Protein AF-A0A221KGV0-F1 (afdb_monomer_lite)

Sequence (149 aa):
MARRTGAAQAELGSAEDRLGARLGAALTERSLQSDHDIEARLRFAREQALARARQRRAAALQAAPVAASPIRVGLSTLAWPSAPKWVGRLAVVVPFIVLGMGLLAIDHGYDRAQIHATAEVDVALLADDLPVGAYRDPGFVEFLKHPQE

Structure (mmCIF, N/CA/C/O backbone):
data_AF-A0A221KGV0-F1
#
_entry.id   AF-A0A221KGV0-F1
#
loop_
_atom_site.group_PDB
_atom_site.id
_atom_site.type_symbol
_atom_site.label_atom_id
_atom_site.label_alt_id
_atom_site.label_comp_id
_atom_site.label_asym_id
_atom_site.label_entity_id
_atom_site.label_seq_id
_atom_site.pdbx_PDB_ins_code
_atom_site.Cartn_x
_atom_site.Cartn_y
_atom_site.Cartn_z
_atom_site.occupancy
_atom_site.B_iso_or_equiv
_atom_site.auth_seq_id
_atom_site.auth_comp_id
_atom_site.auth_asym_id
_atom_site.auth_atom_id
_atom_site.pdbx_PDB_model_num
ATOM 1 N N . MET A 1 1 ? 18.998 24.455 -31.643 1.00 56.28 1 MET A N 1
ATOM 2 C CA . MET A 1 1 ? 17.663 23.862 -31.383 1.00 56.28 1 MET A CA 1
ATOM 3 C C . MET A 1 1 ? 17.493 23.360 -29.941 1.00 56.28 1 MET A C 1
ATOM 5 O O . MET A 1 1 ? 16.475 23.674 -29.345 1.00 56.28 1 MET A O 1
ATOM 9 N N . ALA A 1 2 ? 18.489 22.696 -29.335 1.00 58.25 2 ALA A N 1
ATOM 10 C CA . ALA A 1 2 ? 18.419 22.143 -27.967 1.00 58.25 2 ALA A CA 1
ATOM 11 C C . ALA A 1 2 ? 18.187 23.153 -26.815 1.00 58.25 2 ALA A C 1
ATOM 13 O O . ALA A 1 2 ? 17.645 22.799 -25.775 1.00 58.25 2 ALA A O 1
ATOM 14 N N . ARG A 1 3 ? 18.557 24.431 -26.978 1.00 61.97 3 ARG A N 1
ATOM 15 C CA . ARG A 1 3 ? 18.362 25.452 -25.926 1.00 61.97 3 ARG A CA 1
ATOM 16 C C . ARG A 1 3 ? 16.892 25.864 -25.740 1.00 61.97 3 ARG A C 1
ATOM 18 O O . ARG A 1 3 ? 16.517 26.314 -24.667 1.00 61.97 3 ARG A O 1
ATOM 25 N N . ARG A 1 4 ? 16.059 25.700 -26.779 1.00 64.44 4 ARG A N 1
ATOM 26 C CA . ARG A 1 4 ? 14.640 26.103 -26.772 1.00 64.44 4 ARG A CA 1
ATOM 27 C C . ARG A 1 4 ? 13.750 25.081 -26.059 1.00 64.44 4 ARG A C 1
ATOM 29 O O . ARG A 1 4 ? 12.764 25.463 -25.447 1.00 64.44 4 ARG A O 1
ATOM 36 N N . THR A 1 5 ? 14.122 23.802 -26.101 1.00 74.62 5 THR A N 1
ATOM 37 C CA . THR A 1 5 ? 13.399 22.724 -25.413 1.00 74.62 5 THR A CA 1
ATOM 38 C C . THR A 1 5 ? 13.639 22.751 -23.904 1.00 74.62 5 THR A C 1
ATOM 40 O O . THR A 1 5 ? 12.696 22.558 -23.150 1.00 74.62 5 THR A O 1
ATOM 43 N N . GLY A 1 6 ? 14.856 23.087 -23.458 1.00 75.56 6 GLY A N 1
ATOM 44 C CA . GLY A 1 6 ? 15.165 23.215 -22.027 1.00 75.56 6 GLY A CA 1
ATOM 45 C C . GLY A 1 6 ? 14.401 24.350 -21.334 1.00 75.56 6 GLY A C 1
ATOM 46 O O . GLY A 1 6 ? 13.929 24.173 -20.217 1.00 75.56 6 GLY A O 1
ATOM 47 N N . ALA A 1 7 ? 14.209 25.489 -22.011 1.00 77.31 7 ALA A N 1
ATOM 48 C CA . ALA A 1 7 ? 13.405 26.593 -21.479 1.00 77.31 7 ALA A CA 1
ATOM 49 C C . ALA A 1 7 ? 11.921 26.208 -21.326 1.00 77.31 7 ALA A C 1
ATOM 51 O O . ALA A 1 7 ? 11.328 26.465 -20.285 1.00 77.31 7 ALA A O 1
ATOM 52 N N . ALA A 1 8 ? 11.348 25.511 -22.315 1.00 74.62 8 ALA A N 1
ATOM 53 C CA . ALA A 1 8 ? 9.973 25.013 -22.234 1.00 74.62 8 ALA A CA 1
ATOM 54 C C . ALA A 1 8 ? 9.790 23.963 -21.119 1.00 74.62 8 ALA A C 1
ATOM 56 O O . ALA A 1 8 ? 8.776 23.966 -20.429 1.00 74.62 8 ALA A O 1
ATOM 57 N N . GLN A 1 9 ? 10.784 23.095 -20.899 1.00 77.12 9 GLN A N 1
ATOM 58 C CA . GLN A 1 9 ? 10.772 22.127 -19.795 1.00 77.12 9 GLN A CA 1
ATOM 59 C C . GLN A 1 9 ? 10.875 22.804 -18.421 1.00 77.12 9 GLN A C 1
ATOM 61 O O . GLN A 1 9 ? 10.194 22.389 -17.488 1.00 77.12 9 GLN A 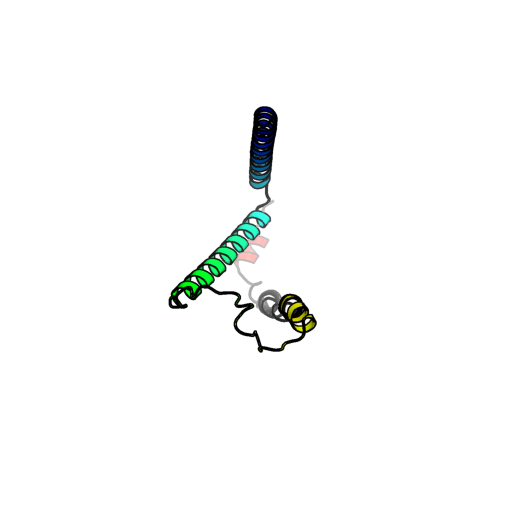O 1
ATOM 66 N N . ALA A 1 10 ? 11.678 23.863 -18.298 1.00 81.88 10 ALA A N 1
ATOM 67 C CA . ALA A 1 10 ? 11.784 24.634 -17.061 1.00 81.88 10 ALA A CA 1
ATOM 68 C C . ALA A 1 10 ? 10.477 25.376 -16.724 1.00 81.88 10 ALA A C 1
ATOM 70 O O . ALA A 1 10 ? 10.069 25.413 -15.563 1.00 81.88 10 ALA A O 1
ATOM 71 N N . GLU A 1 11 ? 9.783 25.925 -17.726 1.00 83.31 11 GLU A N 1
ATOM 72 C CA . GLU A 1 11 ? 8.479 26.563 -17.515 1.00 83.31 11 GLU A CA 1
AT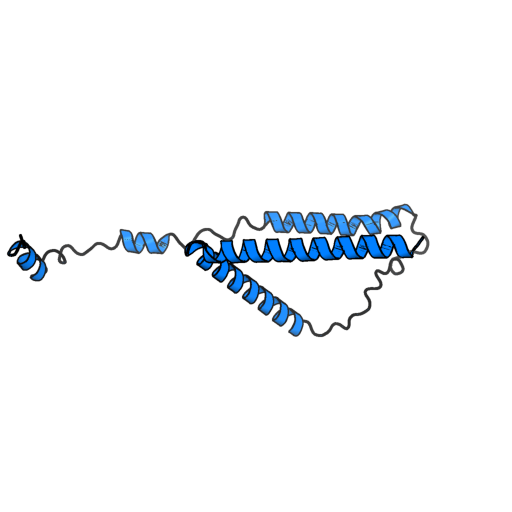OM 73 C C . GLU A 1 11 ? 7.403 25.561 -17.086 1.00 83.31 11 GLU A C 1
ATOM 75 O O . GLU A 1 11 ? 6.659 25.855 -16.145 1.00 83.31 11 GLU A O 1
ATOM 80 N N . LEU A 1 12 ? 7.368 24.374 -17.706 1.00 84.19 12 LEU A N 1
ATOM 81 C CA . LEU A 1 12 ? 6.475 23.277 -17.319 1.00 84.19 12 LEU A CA 1
ATOM 82 C C . LEU A 1 12 ? 6.727 22.828 -15.875 1.00 84.19 12 LEU A C 1
ATOM 84 O O . LEU A 1 12 ? 5.784 22.812 -15.090 1.00 84.19 12 LEU A O 1
ATOM 88 N N . GLY A 1 13 ? 7.986 22.593 -15.490 1.00 87.56 13 GLY A N 1
ATOM 89 C CA . GLY A 1 13 ? 8.336 22.245 -14.107 1.00 87.56 13 GLY A CA 1
ATOM 90 C C . GLY A 1 13 ? 7.902 23.321 -13.108 1.00 87.56 13 GLY A C 1
ATOM 91 O O . GLY A 1 13 ? 7.280 23.023 -12.094 1.00 87.56 13 GLY A O 1
ATOM 92 N N . SER A 1 14 ? 8.093 24.603 -13.443 1.00 90.50 14 SER A N 1
ATOM 93 C CA . SER A 1 14 ? 7.627 25.698 -12.581 1.00 90.50 14 SER A CA 1
ATOM 94 C C . SER A 1 14 ? 6.097 25.747 -12.440 1.00 90.50 14 SER A C 1
ATOM 96 O O . SER A 1 14 ? 5.575 26.190 -11.414 1.00 90.50 14 SER A O 1
ATOM 98 N N . ALA A 1 15 ? 5.357 25.346 -13.479 1.00 90.19 15 ALA A N 1
ATOM 99 C CA . ALA A 1 15 ? 3.900 25.296 -13.460 1.00 90.19 15 ALA A CA 1
ATOM 100 C C . ALA A 1 15 ? 3.394 24.098 -12.646 1.00 90.19 15 ALA A C 1
ATOM 102 O O . ALA A 1 15 ? 2.449 24.256 -11.871 1.00 90.19 15 ALA A O 1
ATOM 103 N N . GLU A 1 16 ? 4.054 22.948 -12.773 1.00 93.06 16 GLU A N 1
ATOM 104 C CA . GLU A 1 16 ? 3.813 21.746 -11.973 1.00 93.06 16 GLU A CA 1
ATOM 105 C C . GLU A 1 16 ? 4.068 22.011 -10.486 1.00 93.06 16 GLU A C 1
ATOM 107 O O . GLU A 1 16 ? 3.200 21.717 -9.665 1.00 93.06 16 GLU A O 1
ATOM 112 N N . ASP A 1 17 ? 5.172 22.676 -10.138 1.00 92.12 17 ASP A N 1
ATOM 113 C CA . ASP A 1 17 ? 5.495 23.045 -8.755 1.00 92.12 17 ASP A CA 1
ATOM 114 C C . ASP A 1 17 ? 4.428 23.964 -8.146 1.00 92.12 17 ASP A C 1
ATOM 116 O O . ASP A 1 17 ? 3.958 23.748 -7.025 1.00 92.12 17 ASP A O 1
ATOM 120 N N . ARG A 1 18 ? 3.980 24.981 -8.897 1.00 93.19 18 ARG A N 1
ATOM 121 C CA . ARG A 1 18 ? 2.909 25.886 -8.445 1.00 93.19 18 ARG A CA 1
ATOM 122 C C . ARG A 1 18 ? 1.579 25.159 -8.276 1.00 93.19 18 ARG A C 1
ATOM 124 O O . ARG A 1 18 ? 0.833 25.472 -7.348 1.00 93.19 18 ARG A O 1
ATOM 131 N N . LEU A 1 19 ? 1.262 24.221 -9.164 1.00 94.88 19 LEU A N 1
ATOM 132 C CA . LEU A 1 19 ? 0.050 23.415 -9.073 1.00 94.88 19 LEU A CA 1
ATOM 133 C C . LEU A 1 19 ? 0.114 22.471 -7.868 1.00 94.88 19 LEU A C 1
ATOM 135 O O . LEU A 1 19 ? -0.834 22.431 -7.087 1.00 94.88 19 LEU A O 1
ATOM 139 N N . GLY A 1 20 ? 1.246 21.799 -7.661 1.00 94.50 20 GLY A N 1
ATOM 140 C CA . GLY A 1 20 ? 1.496 20.956 -6.496 1.00 94.50 20 GLY A CA 1
ATOM 141 C C . GLY A 1 20 ? 1.359 21.731 -5.186 1.00 94.50 20 GLY A C 1
ATOM 142 O O . GLY A 1 20 ? 0.633 21.300 -4.292 1.00 94.50 20 GLY A O 1
ATOM 143 N N . ALA A 1 21 ? 1.961 22.920 -5.099 1.00 94.56 21 ALA A N 1
ATOM 144 C CA . ALA A 1 21 ? 1.845 23.785 -3.927 1.00 94.56 21 ALA A CA 1
ATOM 145 C C . ALA A 1 21 ? 0.393 24.226 -3.663 1.00 94.56 21 ALA A C 1
ATOM 147 O O . ALA A 1 21 ? -0.063 24.192 -2.520 1.00 94.56 21 ALA A O 1
ATOM 148 N N . ARG A 1 22 ? -0.363 24.592 -4.710 1.00 93.12 22 ARG A N 1
ATOM 149 C CA . ARG A 1 22 ? -1.784 24.971 -4.586 1.00 93.12 22 ARG A CA 1
ATOM 150 C C . ARG A 1 22 ? -2.661 23.805 -4.145 1.00 93.12 22 ARG A C 1
ATOM 152 O O . ARG A 1 22 ? -3.515 23.991 -3.283 1.00 93.12 22 ARG A O 1
ATOM 159 N N . LEU A 1 23 ? -2.450 22.618 -4.712 1.00 95.19 23 LEU A N 1
ATOM 160 C CA . LEU A 1 23 ? -3.171 21.410 -4.314 1.00 95.19 23 LEU A CA 1
ATOM 161 C C . LEU A 1 23 ? -2.855 21.037 -2.864 1.00 95.19 23 LEU A C 1
ATOM 163 O O . LEU A 1 23 ? -3.775 20.775 -2.096 1.00 95.19 23 LEU A O 1
ATOM 167 N N . GLY A 1 24 ? -1.581 21.081 -2.468 1.00 92.06 24 GLY A N 1
ATOM 168 C CA . GLY A 1 24 ? -1.160 20.835 -1.089 1.00 92.06 24 GLY A CA 1
ATOM 169 C C . GLY A 1 24 ? -1.799 21.809 -0.098 1.00 92.06 24 GLY A C 1
ATOM 170 O O . GLY A 1 24 ? -2.336 21.380 0.924 1.00 92.06 24 GLY A O 1
ATOM 171 N N . ALA A 1 25 ? -1.821 23.104 -0.423 1.00 91.19 25 ALA A N 1
ATOM 172 C CA . ALA A 1 25 ? -2.478 24.119 0.398 1.00 91.19 25 ALA A CA 1
ATOM 173 C C . ALA A 1 25 ? -3.995 23.877 0.511 1.00 91.19 25 ALA A C 1
ATOM 175 O O . ALA A 1 25 ? -4.526 23.860 1.617 1.00 91.19 25 ALA A O 1
ATOM 176 N N . ALA A 1 26 ? -4.681 23.603 -0.604 1.00 88.12 26 ALA A N 1
ATOM 177 C CA . ALA A 1 26 ? -6.120 23.331 -0.608 1.00 88.12 26 ALA A CA 1
ATOM 178 C C . ALA A 1 26 ? -6.489 22.064 0.186 1.00 88.12 26 ALA A C 1
ATOM 180 O O . ALA A 1 26 ? -7.481 22.052 0.913 1.00 88.12 26 ALA A O 1
ATOM 181 N N . LEU A 1 27 ? -5.681 21.004 0.077 1.00 87.00 27 LEU A N 1
ATOM 182 C CA . LEU A 1 27 ? -5.858 19.776 0.855 1.00 87.00 27 LEU A CA 1
ATOM 183 C C . LEU A 1 27 ? -5.626 20.011 2.351 1.00 87.00 27 LEU A C 1
ATOM 185 O O . LEU A 1 27 ? -6.362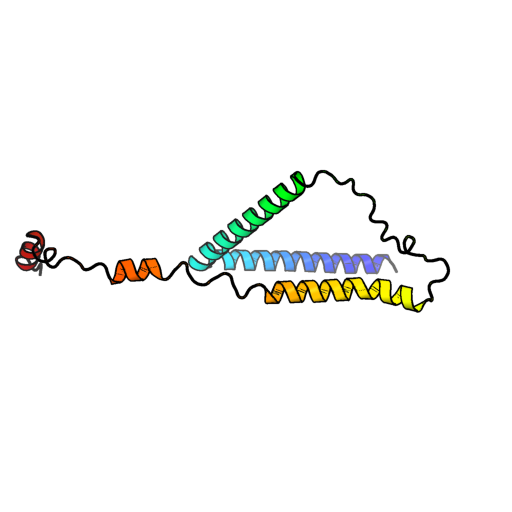 19.466 3.169 1.00 87.00 27 LEU A O 1
ATOM 189 N N . THR A 1 28 ? -4.643 20.843 2.704 1.00 86.56 28 THR A N 1
ATOM 190 C CA . THR A 1 28 ? -4.344 21.199 4.100 1.00 86.56 28 THR A CA 1
ATOM 191 C C . THR A 1 28 ? -5.498 21.986 4.714 1.00 86.56 28 THR A C 1
ATOM 193 O O . THR A 1 28 ? -5.999 21.608 5.769 1.00 86.56 28 THR A O 1
ATOM 196 N N . GLU A 1 29 ? -5.993 23.008 4.016 1.00 87.06 29 GLU A N 1
ATOM 197 C CA . GLU A 1 29 ? -7.149 23.805 4.446 1.00 87.06 29 GLU A CA 1
ATOM 198 C C . GLU A 1 29 ? -8.393 22.925 4.648 1.00 87.06 29 GLU A C 1
ATOM 200 O O . GLU A 1 29 ? -9.061 22.985 5.678 1.00 87.06 29 GLU A O 1
ATOM 205 N N . ARG A 1 30 ? -8.669 22.027 3.692 1.00 79.44 30 ARG A N 1
ATOM 206 C CA . ARG A 1 30 ? -9.796 21.088 3.769 1.00 79.44 30 ARG A CA 1
ATOM 207 C C . ARG A 1 30 ? -9.642 20.081 4.912 1.00 79.44 30 ARG A C 1
ATOM 209 O O . ARG A 1 30 ? -10.647 19.670 5.482 1.00 79.44 30 ARG A O 1
ATOM 216 N N . SER A 1 31 ? -8.411 19.687 5.245 1.00 79.38 31 SER A N 1
ATOM 217 C CA . SER A 1 31 ? -8.136 18.779 6.366 1.00 79.38 31 SER A CA 1
ATOM 218 C C . SER A 1 31 ? -8.382 19.427 7.728 1.00 79.38 31 SER A C 1
ATOM 220 O O . SER A 1 31 ? -8.801 18.741 8.646 1.00 79.38 31 SER A O 1
ATOM 222 N N . LEU A 1 32 ? -8.212 20.747 7.856 1.00 79.75 32 LEU A N 1
ATOM 223 C CA . LEU A 1 32 ? -8.508 21.468 9.102 1.00 79.75 32 LEU A CA 1
ATOM 224 C C . LEU A 1 32 ? -10.015 21.615 9.361 1.00 79.75 32 LEU A C 1
ATOM 226 O O . LEU A 1 32 ? -10.428 21.859 10.489 1.00 79.75 32 LEU A O 1
ATOM 230 N N . GLN A 1 33 ? -10.835 21.469 8.318 1.00 80.50 33 GLN A N 1
ATOM 231 C CA . GLN A 1 33 ? -12.298 21.524 8.391 1.00 80.50 33 GLN A CA 1
ATOM 232 C C . GLN A 1 33 ? -12.941 20.133 8.478 1.00 80.50 33 GLN A C 1
ATOM 234 O O . GLN A 1 33 ? -14.167 20.023 8.406 1.00 80.50 33 GLN A O 1
ATOM 239 N N . SER A 1 34 ? -12.146 19.060 8.549 1.00 72.94 34 SER A N 1
ATOM 240 C CA . SER A 1 34 ? -12.697 17.708 8.570 1.00 72.94 34 SER A CA 1
ATOM 241 C C . SER A 1 34 ? -13.350 17.389 9.910 1.00 72.94 34 SER A C 1
ATOM 243 O O . SER A 1 34 ? -12.825 17.727 10.965 1.00 72.94 34 SER A O 1
ATOM 245 N N . ASP A 1 35 ? -14.497 16.718 9.841 1.00 79.06 35 ASP A N 1
ATOM 246 C CA . ASP A 1 35 ? -15.249 16.269 11.007 1.00 79.06 35 ASP A CA 1
ATOM 247 C C . ASP A 1 35 ? -14.438 15.256 11.836 1.00 79.06 35 ASP A C 1
ATOM 249 O O . ASP A 1 35 ? -13.629 14.489 11.301 1.00 79.06 35 ASP A O 1
ATOM 253 N N . HIS A 1 36 ? -14.677 15.225 13.143 1.00 77.50 36 HIS A N 1
ATOM 254 C CA . HIS A 1 36 ? -13.874 14.473 14.105 1.00 77.50 36 HIS A CA 1
ATOM 255 C C . HIS A 1 36 ? -13.877 12.954 13.835 1.00 77.50 36 HIS A C 1
ATOM 257 O O . HIS A 1 36 ? -12.887 12.266 14.096 1.00 77.50 36 HIS A O 1
ATOM 263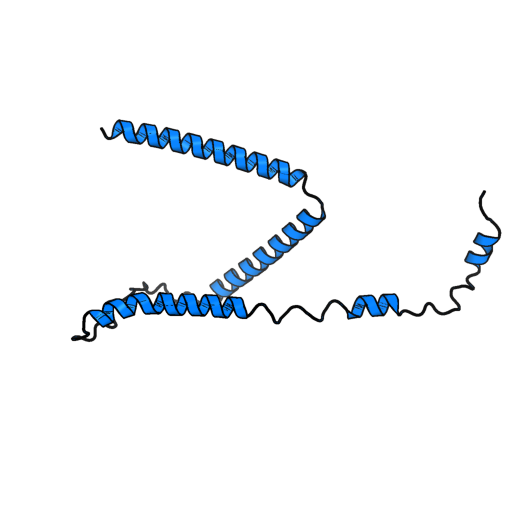 N N . ASP A 1 37 ? -14.951 12.420 13.238 1.00 80.38 37 ASP A N 1
ATOM 264 C CA . ASP A 1 37 ? -15.020 11.018 12.792 1.00 80.38 37 ASP A CA 1
ATOM 265 C C . ASP A 1 37 ? -14.005 10.717 11.667 1.00 80.38 37 ASP A C 1
ATOM 267 O O . ASP A 1 37 ? -13.355 9.669 11.656 1.00 80.38 37 ASP A O 1
ATOM 271 N N . ILE A 1 38 ? -13.774 11.660 10.746 1.00 81.56 38 ILE A N 1
ATOM 272 C CA . ILE A 1 38 ? -12.788 11.493 9.666 1.00 81.56 38 ILE A CA 1
ATOM 273 C C . ILE A 1 38 ? -11.370 11.481 10.242 1.00 81.56 38 ILE A C 1
ATOM 275 O O . ILE A 1 38 ? -10.564 10.624 9.869 1.00 81.56 38 ILE A O 1
ATOM 279 N N . GLU A 1 39 ? -11.066 12.370 11.189 1.00 84.56 39 GLU A N 1
ATOM 280 C CA . GLU A 1 39 ? -9.776 12.372 11.885 1.00 84.56 39 GLU A CA 1
ATOM 281 C C . GLU A 1 39 ? -9.543 11.067 12.655 1.00 84.56 39 GLU A C 1
ATOM 283 O O . GLU A 1 39 ? -8.446 10.500 12.611 1.00 84.56 39 GLU A O 1
ATOM 288 N N . ALA A 1 40 ? -10.576 10.548 13.328 1.00 84.56 40 ALA A N 1
ATOM 289 C CA . ALA A 1 40 ? -10.507 9.278 14.039 1.00 84.56 40 ALA A CA 1
ATOM 290 C C . ALA A 1 40 ? -10.204 8.110 13.086 1.00 84.56 40 ALA A C 1
ATOM 292 O O . ALA A 1 40 ? -9.285 7.326 13.346 1.00 84.56 40 ALA A O 1
ATOM 293 N N . ARG A 1 41 ? -10.895 8.035 11.942 1.00 84.81 41 ARG A N 1
ATOM 294 C CA . ARG A 1 41 ? -10.649 7.010 10.913 1.00 84.81 41 ARG A CA 1
ATOM 295 C C . ARG A 1 41 ? -9.264 7.139 10.283 1.00 84.81 41 ARG A C 1
ATOM 297 O O . ARG A 1 41 ? -8.591 6.127 10.090 1.00 84.81 41 ARG A O 1
ATOM 304 N N . LEU A 1 42 ? -8.799 8.357 10.002 1.00 86.31 42 LEU A N 1
ATOM 305 C CA . LEU A 1 42 ? -7.456 8.601 9.465 1.00 86.31 42 LEU A CA 1
ATOM 306 C C . LEU A 1 42 ? -6.362 8.227 10.464 1.00 86.31 42 LEU A C 1
ATOM 308 O O . LEU A 1 42 ? -5.362 7.616 10.083 1.00 86.31 42 LEU A O 1
ATOM 312 N N . ARG A 1 43 ? -6.553 8.545 11.747 1.00 83.94 43 ARG A N 1
ATOM 313 C CA . ARG A 1 43 ? -5.649 8.137 12.827 1.00 83.94 43 ARG A CA 1
ATOM 314 C C . ARG A 1 43 ? -5.581 6.617 12.935 1.00 83.94 43 ARG A C 1
ATOM 316 O O . ARG A 1 43 ? -4.481 6.070 12.921 1.00 83.94 43 ARG A O 1
ATOM 323 N N . PHE A 1 44 ? -6.724 5.936 12.925 1.00 90.00 44 PHE A N 1
ATOM 324 C CA . PHE A 1 44 ? -6.773 4.475 12.936 1.00 90.00 44 PHE A CA 1
ATOM 325 C C . PHE A 1 44 ? -6.090 3.865 11.701 1.00 90.00 44 PHE A C 1
ATOM 327 O O . PHE A 1 44 ? -5.257 2.966 11.822 1.00 90.00 44 PHE A O 1
ATOM 334 N N . ALA A 1 45 ? -6.351 4.403 10.506 1.00 87.50 45 ALA A N 1
ATOM 335 C CA . ALA A 1 45 ? -5.690 3.970 9.275 1.00 87.50 45 ALA A CA 1
ATOM 336 C C . ALA A 1 45 ? -4.166 4.192 9.326 1.00 87.50 45 ALA A C 1
ATOM 338 O O . ALA A 1 45 ? -3.395 3.327 8.901 1.00 87.50 45 ALA A O 1
ATOM 339 N N . ARG A 1 46 ? -3.711 5.319 9.891 1.00 88.94 46 ARG A N 1
ATOM 340 C CA . ARG A 1 46 ? -2.288 5.621 10.106 1.00 88.94 46 ARG A CA 1
ATOM 341 C C . ARG A 1 46 ? -1.649 4.630 11.071 1.00 88.94 46 ARG A C 1
ATOM 343 O O . ARG A 1 46 ? -0.563 4.125 10.788 1.00 88.94 46 ARG A O 1
ATOM 350 N N . GLU A 1 47 ? -2.303 4.330 12.186 1.00 93.56 47 GLU A N 1
ATOM 351 C CA . GLU A 1 47 ? -1.824 3.347 13.159 1.00 93.56 47 GLU A CA 1
ATOM 352 C C . GLU A 1 47 ? -1.711 1.953 12.536 1.00 93.56 47 GLU A C 1
ATOM 354 O O . GLU A 1 47 ? -0.666 1.309 12.667 1.00 93.56 47 GLU A O 1
ATOM 359 N N . GLN A 1 48 ? -2.711 1.526 11.759 1.00 89.94 48 GLN A N 1
ATOM 360 C CA . GLN A 1 48 ? -2.652 0.274 11.003 1.00 89.94 48 GLN A CA 1
ATOM 361 C C . GLN A 1 48 ? -1.511 0.255 9.981 1.00 89.94 48 GLN A C 1
ATOM 363 O O . GLN A 1 48 ? -0.785 -0.737 9.872 1.00 89.94 48 GLN A O 1
ATOM 368 N N . ALA A 1 49 ? -1.327 1.338 9.221 1.00 87.00 49 ALA A N 1
ATOM 369 C CA . ALA A 1 49 ? -0.251 1.442 8.241 1.00 87.00 49 ALA A CA 1
ATOM 370 C C . ALA A 1 49 ? 1.128 1.366 8.914 1.00 87.00 49 ALA A C 1
ATOM 372 O O . ALA A 1 49 ? 2.016 0.666 8.426 1.00 87.00 49 ALA A O 1
ATOM 373 N N . LEU A 1 50 ? 1.297 2.021 10.066 1.00 93.44 50 LEU A N 1
ATOM 374 C CA . LEU A 1 50 ? 2.524 1.954 10.857 1.00 93.44 50 LEU A CA 1
ATOM 375 C C . LEU A 1 50 ? 2.750 0.563 11.454 1.00 93.44 50 LEU A C 1
ATOM 377 O O . LEU A 1 50 ? 3.880 0.080 11.427 1.00 93.44 50 LEU A O 1
ATOM 381 N N . ALA A 1 51 ? 1.708 -0.106 11.949 1.00 90.81 51 ALA A N 1
ATOM 382 C CA . ALA A 1 51 ? 1.797 -1.487 12.416 1.00 90.81 51 ALA A CA 1
ATOM 383 C C . ALA A 1 51 ? 2.256 -2.425 11.288 1.00 90.81 51 ALA A C 1
ATOM 385 O O . ALA A 1 51 ? 3.234 -3.154 11.458 1.00 90.81 51 ALA A O 1
ATOM 386 N N . ARG A 1 52 ? 1.646 -2.326 10.099 1.00 86.69 52 ARG A N 1
ATOM 387 C CA . ARG A 1 52 ? 2.064 -3.086 8.907 1.00 86.69 52 ARG A CA 1
ATOM 388 C C . ARG A 1 52 ? 3.493 -2.746 8.478 1.00 86.69 52 ARG A C 1
ATOM 390 O O . ARG A 1 52 ? 4.262 -3.641 8.136 1.00 86.69 52 ARG A O 1
ATOM 397 N N . ALA A 1 53 ? 3.888 -1.474 8.517 1.00 86.25 53 ALA A N 1
ATOM 398 C CA . ALA A 1 53 ? 5.254 -1.059 8.198 1.00 86.25 53 ALA A CA 1
ATOM 399 C C . ALA A 1 53 ? 6.275 -1.618 9.203 1.00 86.25 53 ALA A C 1
ATOM 401 O O . ALA A 1 53 ? 7.350 -2.063 8.801 1.00 86.25 53 ALA A O 1
ATOM 402 N N . ARG A 1 54 ? 5.941 -1.644 10.499 1.00 87.44 54 ARG A N 1
ATOM 403 C CA . ARG A 1 54 ? 6.768 -2.267 11.542 1.00 87.44 54 ARG A CA 1
ATOM 404 C C . ARG A 1 54 ? 6.876 -3.774 11.343 1.00 87.44 54 ARG A C 1
ATOM 406 O O . ARG A 1 54 ? 7.986 -4.285 11.401 1.00 87.44 54 ARG A O 1
ATOM 413 N N . GLN A 1 55 ? 5.775 -4.461 11.038 1.00 84.94 55 GLN A N 1
ATOM 414 C CA . GLN A 1 55 ? 5.785 -5.888 10.701 1.00 84.94 55 GLN A CA 1
ATOM 415 C C . GLN A 1 55 ? 6.671 -6.172 9.485 1.00 84.94 55 GLN A C 1
ATOM 417 O O . GLN A 1 55 ? 7.492 -7.078 9.534 1.00 84.94 55 GLN A O 1
ATOM 422 N N . ARG A 1 56 ? 6.585 -5.355 8.425 1.00 82.44 56 ARG A N 1
ATOM 423 C CA . ARG A 1 56 ? 7.475 -5.463 7.255 1.00 82.44 56 ARG A CA 1
ATOM 424 C C . ARG A 1 56 ? 8.940 -5.239 7.614 1.00 82.44 56 ARG A C 1
ATOM 426 O O . ARG A 1 56 ? 9.788 -5.980 7.138 1.00 82.44 56 ARG A O 1
ATOM 433 N N . ARG A 1 57 ? 9.252 -4.249 8.456 1.00 79.94 57 ARG A N 1
ATOM 434 C CA . ARG A 1 57 ? 10.624 -4.014 8.939 1.00 79.94 57 ARG A CA 1
ATOM 435 C C . ARG A 1 57 ? 11.126 -5.170 9.802 1.00 79.94 57 ARG A C 1
ATOM 437 O O . ARG A 1 57 ? 12.254 -5.597 9.617 1.00 79.94 57 ARG A O 1
ATOM 444 N N . ALA A 1 58 ? 10.295 -5.705 10.692 1.00 78.25 58 ALA A N 1
ATOM 445 C CA . ALA A 1 58 ? 10.634 -6.869 11.505 1.00 78.25 58 ALA A CA 1
ATOM 446 C C . ALA A 1 58 ? 10.859 -8.116 10.633 1.00 78.25 58 ALA A C 1
ATOM 448 O O . ALA A 1 58 ? 11.854 -8.810 10.814 1.00 78.25 58 ALA A O 1
ATOM 449 N N . ALA A 1 59 ? 10.005 -8.346 9.631 1.00 73.69 59 ALA A N 1
ATOM 450 C CA . ALA A 1 59 ? 10.184 -9.406 8.644 1.00 73.69 59 ALA A CA 1
ATOM 451 C C . ALA A 1 59 ? 11.454 -9.204 7.802 1.00 73.69 59 ALA A C 1
ATOM 453 O O . ALA A 1 59 ? 12.158 -10.167 7.534 1.00 73.69 59 ALA A O 1
ATOM 454 N N . ALA A 1 60 ? 11.794 -7.964 7.437 1.00 70.31 60 ALA A N 1
ATOM 455 C CA . ALA A 1 60 ? 13.028 -7.643 6.717 1.00 70.31 60 ALA A CA 1
ATOM 456 C C . ALA A 1 60 ? 14.297 -7.814 7.571 1.00 70.31 60 ALA A C 1
ATOM 458 O O . ALA A 1 60 ? 15.359 -8.050 7.017 1.00 70.31 60 ALA A O 1
ATOM 459 N N . LEU A 1 61 ? 14.198 -7.692 8.899 1.00 66.69 61 LEU A N 1
ATOM 460 C CA . LEU A 1 61 ? 15.302 -7.960 9.829 1.00 66.69 61 LEU A CA 1
ATOM 461 C C . LEU A 1 61 ? 15.455 -9.460 10.135 1.00 66.69 61 LEU A C 1
ATOM 463 O O . LEU A 1 61 ? 16.562 -9.912 10.409 1.00 66.69 61 LEU A O 1
ATOM 467 N N . GLN A 1 62 ? 14.358 -10.226 10.102 1.00 62.66 62 GLN A N 1
ATOM 468 C CA . GLN A 1 62 ? 14.364 -11.688 10.272 1.00 62.66 62 GLN A CA 1
ATOM 469 C C . GLN A 1 62 ? 14.691 -12.436 8.979 1.00 62.66 62 GLN A C 1
ATOM 471 O O . GLN A 1 62 ? 15.251 -13.531 9.019 1.00 62.66 62 GLN A O 1
ATOM 476 N N . ALA A 1 63 ? 14.389 -11.838 7.828 1.00 57.97 63 ALA A N 1
ATOM 477 C CA . ALA A 1 63 ? 15.056 -12.177 6.592 1.00 57.97 63 ALA A CA 1
ATOM 478 C C . ALA A 1 63 ? 16.522 -11.773 6.773 1.00 57.97 63 ALA A C 1
ATOM 480 O O . ALA A 1 63 ? 16.901 -10.629 6.533 1.00 57.97 63 ALA A O 1
ATOM 481 N N . ALA A 1 64 ? 17.349 -12.720 7.229 1.00 54.22 64 ALA A N 1
ATOM 482 C CA . ALA A 1 64 ? 18.794 -12.647 7.059 1.00 54.22 64 ALA A CA 1
ATOM 483 C C . ALA A 1 64 ? 19.081 -12.081 5.661 1.00 54.22 64 ALA A C 1
ATOM 485 O O . ALA A 1 64 ? 18.303 -12.383 4.746 1.00 54.22 64 ALA A O 1
ATOM 486 N N . PRO A 1 65 ? 20.144 -11.281 5.458 1.00 49.34 65 PRO A N 1
ATOM 487 C CA . PRO A 1 65 ? 20.504 -10.857 4.123 1.00 49.34 65 PRO A CA 1
ATOM 488 C C . PRO A 1 65 ? 20.827 -12.132 3.347 1.00 49.34 65 PRO A C 1
ATOM 490 O O . PRO A 1 65 ? 21.955 -12.617 3.340 1.00 49.34 65 PRO A O 1
ATOM 493 N N . VAL A 1 66 ? 19.819 -12.690 2.676 1.00 52.97 66 VAL A N 1
ATOM 494 C CA . VAL A 1 66 ? 20.010 -13.385 1.427 1.00 52.97 66 VAL A CA 1
ATOM 495 C C . VAL A 1 66 ? 20.638 -12.278 0.628 1.00 52.97 66 VAL A C 1
ATOM 497 O O . VAL A 1 66 ? 19.952 -11.342 0.207 1.00 52.97 66 VAL A O 1
ATOM 500 N N . ALA A 1 67 ? 21.977 -12.304 0.602 1.00 50.28 67 ALA A N 1
ATOM 501 C CA . ALA A 1 67 ? 22.790 -11.486 -0.260 1.00 50.28 67 ALA A CA 1
ATOM 502 C C . ALA A 1 67 ? 21.969 -11.339 -1.522 1.00 50.28 67 ALA A C 1
ATOM 504 O O . ALA A 1 67 ? 21.452 -12.354 -2.004 1.00 50.28 67 ALA A O 1
ATOM 505 N N . ALA A 1 68 ? 21.747 -10.099 -1.953 1.00 48.41 68 ALA A N 1
ATOM 506 C CA . ALA A 1 68 ? 21.156 -9.821 -3.239 1.00 48.41 68 ALA A CA 1
ATOM 507 C C . ALA A 1 68 ? 22.058 -10.509 -4.267 1.00 48.41 68 ALA A C 1
ATOM 509 O O . ALA A 1 68 ? 22.961 -9.914 -4.845 1.00 48.41 68 ALA A O 1
ATOM 510 N N . SER A 1 69 ? 21.847 -11.815 -4.427 1.00 47.12 69 SER A N 1
ATOM 511 C CA . SER A 1 69 ? 22.231 -12.584 -5.566 1.00 47.12 69 SER A CA 1
ATOM 512 C C . SER A 1 69 ? 21.559 -11.770 -6.636 1.00 47.12 69 SER A C 1
ATOM 514 O O . SER A 1 69 ? 20.336 -11.574 -6.536 1.00 47.12 69 SER A O 1
ATOM 516 N N . PRO A 1 70 ? 22.332 -11.147 -7.541 1.00 47.19 70 PRO A N 1
ATOM 517 C CA . PRO A 1 70 ? 21.716 -10.434 -8.628 1.00 47.19 70 PRO A CA 1
ATOM 518 C C . PRO A 1 70 ? 20.711 -11.429 -9.170 1.00 47.19 70 PRO A C 1
ATOM 520 O O . PRO A 1 70 ? 21.094 -12.540 -9.554 1.00 47.19 70 PRO A O 1
ATOM 523 N N . ILE A 1 71 ? 19.427 -11.076 -9.103 1.00 50.69 71 ILE A N 1
ATOM 524 C CA . ILE A 1 71 ? 18.415 -11.760 -9.876 1.00 50.69 71 ILE A CA 1
ATOM 525 C C . ILE A 1 71 ? 18.851 -11.428 -11.297 1.00 50.69 71 ILE A C 1
ATOM 527 O O . ILE A 1 71 ? 18.393 -10.478 -11.922 1.00 50.69 71 ILE A O 1
ATOM 531 N N . ARG A 1 72 ? 19.835 -12.184 -11.796 1.00 46.47 72 ARG A N 1
ATOM 532 C CA . ARG A 1 72 ? 19.961 -12.487 -13.194 1.00 46.47 72 ARG A CA 1
ATOM 533 C C . ARG A 1 72 ? 18.631 -13.153 -13.419 1.00 46.47 72 ARG A C 1
ATOM 535 O O . ARG A 1 72 ? 18.449 -14.319 -13.076 1.00 46.47 72 ARG A O 1
ATOM 542 N N . VAL A 1 73 ? 17.677 -12.354 -13.885 1.00 49.59 73 VAL A N 1
ATOM 543 C CA . VAL A 1 73 ? 16.506 -12.830 -14.595 1.00 49.59 73 VAL A CA 1
ATOM 544 C C . VAL A 1 73 ? 17.117 -13.554 -15.782 1.00 49.59 73 VAL A C 1
ATOM 546 O O . VAL A 1 73 ? 17.429 -12.981 -16.823 1.00 49.59 73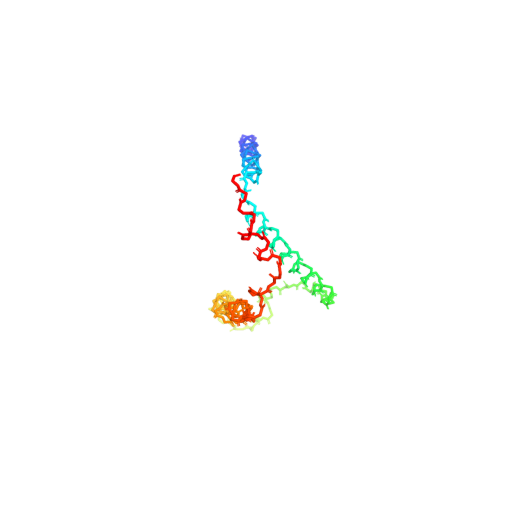 VAL A O 1
ATOM 549 N N . GLY A 1 74 ? 17.522 -14.786 -15.500 1.00 50.41 74 GLY A N 1
ATOM 550 C CA . GLY A 1 74 ? 18.350 -15.604 -16.334 1.00 50.41 74 GLY A CA 1
ATOM 551 C C . GLY A 1 74 ? 17.424 -16.131 -17.388 1.00 50.41 74 GLY A C 1
ATOM 552 O O . GLY A 1 74 ? 17.000 -17.275 -17.323 1.00 50.41 74 GLY A O 1
ATOM 553 N N . LEU A 1 75 ? 17.193 -15.320 -18.415 1.00 52.44 75 LEU A N 1
ATOM 554 C CA . LEU A 1 75 ? 16.789 -15.850 -19.708 1.00 52.44 75 LEU A CA 1
ATOM 555 C C . LEU A 1 75 ? 17.791 -16.928 -20.190 1.00 52.44 75 LEU A C 1
ATOM 557 O O . LEU A 1 75 ? 17.494 -17.709 -21.083 1.00 52.44 75 LEU A O 1
ATOM 561 N N . SER A 1 76 ? 18.969 -17.001 -19.559 1.00 52.69 76 SER A N 1
ATOM 562 C CA . SER A 1 76 ? 20.058 -17.930 -19.839 1.00 52.69 76 SER A CA 1
ATOM 563 C C . SER A 1 76 ? 20.073 -19.231 -19.019 1.00 52.69 76 SER A C 1
ATOM 565 O O . SER A 1 76 ? 20.822 -20.121 -19.401 1.00 52.69 76 SER A O 1
ATOM 567 N N . THR A 1 77 ? 19.311 -19.402 -17.925 1.00 50.56 77 THR A N 1
ATOM 568 C CA . THR A 1 77 ? 19.399 -20.644 -17.105 1.00 50.56 77 THR A CA 1
ATOM 569 C C . THR A 1 77 ? 18.368 -21.715 -17.464 1.00 50.56 77 THR A C 1
ATOM 571 O O . THR A 1 77 ? 18.498 -22.854 -17.029 1.00 50.56 77 THR A O 1
ATOM 574 N N . LEU A 1 78 ? 17.397 -21.389 -18.321 1.00 54.00 78 LEU A N 1
ATOM 575 C CA . LEU A 1 78 ? 16.503 -22.357 -18.972 1.00 54.00 78 LEU A CA 1
ATOM 576 C C . LEU A 1 78 ? 16.769 -22.455 -20.478 1.00 54.00 78 LEU A C 1
ATOM 578 O O . LEU A 1 78 ? 15.904 -22.889 -21.239 1.00 54.00 78 LEU A O 1
ATOM 582 N N . ALA A 1 79 ? 17.960 -22.047 -20.926 1.00 57.12 79 ALA A N 1
ATOM 583 C CA . ALA A 1 79 ? 18.402 -22.263 -22.294 1.00 57.12 79 ALA A CA 1
ATOM 584 C C . ALA A 1 79 ? 18.722 -23.753 -22.490 1.00 57.12 79 ALA A C 1
ATOM 586 O O . ALA A 1 79 ? 19.873 -24.162 -22.608 1.00 57.12 79 ALA A O 1
ATOM 587 N N . TRP A 1 80 ? 17.667 -24.573 -22.511 1.00 55.12 80 TRP A N 1
ATOM 588 C CA . TRP A 1 80 ? 17.691 -25.880 -23.142 1.00 55.12 80 TRP A CA 1
ATOM 589 C C . TRP A 1 80 ? 18.250 -25.652 -24.552 1.00 55.12 80 TRP A C 1
ATOM 591 O O . TRP A 1 80 ? 17.678 -24.840 -25.289 1.00 55.12 80 TRP A O 1
ATOM 601 N N . PRO A 1 81 ? 19.354 -26.307 -24.947 1.00 58.78 81 PRO A N 1
ATOM 602 C CA . PRO A 1 81 ? 20.134 -25.945 -26.137 1.00 58.78 81 PRO A CA 1
ATOM 603 C C . PRO A 1 81 ? 19.390 -26.135 -27.475 1.00 58.78 81 PRO A C 1
ATOM 605 O O . PRO A 1 81 ? 19.973 -26.003 -28.546 1.00 58.78 81 PRO A O 1
ATOM 608 N N . SER A 1 82 ? 18.091 -26.442 -27.449 1.00 62.56 82 SER A N 1
ATOM 609 C CA . SER A 1 82 ? 17.221 -26.592 -28.618 1.00 62.56 82 SER A CA 1
ATOM 610 C C . SER A 1 82 ? 15.753 -26.251 -28.320 1.00 62.56 82 SER A C 1
ATOM 612 O O . SER A 1 82 ? 14.848 -26.861 -28.884 1.00 62.56 82 SER A O 1
ATOM 614 N N . ALA A 1 83 ? 15.476 -25.300 -27.419 1.00 64.69 83 ALA A N 1
ATOM 615 C CA . ALA A 1 83 ? 14.098 -24.861 -27.201 1.00 64.69 83 ALA A CA 1
ATOM 616 C C . ALA A 1 83 ? 13.575 -24.059 -28.416 1.00 64.69 83 ALA A C 1
ATOM 618 O O . ALA A 1 83 ? 14.177 -23.054 -28.807 1.00 64.69 83 ALA A O 1
ATOM 619 N N . PRO A 1 84 ? 12.447 -24.459 -29.027 1.00 69.94 84 PRO A N 1
ATOM 620 C CA . PRO A 1 84 ? 11.859 -23.729 -30.145 1.00 69.94 84 PRO A CA 1
ATOM 621 C C . PRO A 1 84 ? 11.356 -22.338 -29.709 1.00 69.94 84 PRO A C 1
ATOM 623 O O . PRO A 1 84 ? 10.843 -22.156 -28.606 1.00 69.94 84 PRO A O 1
ATOM 626 N N . LYS A 1 85 ? 11.477 -21.334 -30.595 1.00 68.75 85 LYS A N 1
ATOM 627 C CA . LYS A 1 85 ? 11.288 -19.890 -30.301 1.00 68.75 85 LYS A CA 1
ATOM 628 C C . LYS A 1 85 ? 9.954 -19.511 -29.623 1.00 68.75 85 LYS A C 1
ATOM 630 O O . LYS A 1 85 ? 9.873 -18.458 -28.996 1.00 68.75 85 LYS A O 1
ATOM 635 N N . TRP A 1 86 ? 8.909 -20.335 -29.737 1.00 74.00 86 TRP A N 1
ATOM 636 C CA . TRP A 1 86 ? 7.613 -20.111 -29.076 1.00 74.00 86 TRP A CA 1
ATOM 637 C C . TRP A 1 86 ? 7.675 -20.303 -27.551 1.00 74.00 86 TRP A C 1
ATOM 639 O O . TRP A 1 86 ? 6.984 -19.590 -26.825 1.00 74.00 86 TRP A O 1
ATOM 649 N N . VAL A 1 87 ? 8.567 -21.169 -27.058 1.00 75.06 87 VAL A N 1
ATOM 650 C CA . VAL A 1 87 ? 8.789 -21.402 -25.620 1.00 75.06 87 VAL A CA 1
ATOM 651 C C . VAL A 1 87 ? 9.353 -20.148 -24.947 1.00 75.06 87 VAL A C 1
ATOM 653 O O . VAL A 1 87 ? 8.933 -19.793 -23.850 1.00 75.06 87 VAL A O 1
ATOM 656 N N . GLY A 1 88 ? 10.223 -19.403 -25.642 1.00 69.38 88 GLY A N 1
ATOM 657 C CA . GLY A 1 88 ? 10.733 -18.116 -25.157 1.00 69.38 88 GLY A CA 1
ATOM 658 C C . GLY A 1 88 ? 9.641 -17.051 -24.995 1.00 69.38 88 GLY A C 1
ATOM 659 O O . GLY A 1 88 ? 9.709 -16.243 -24.074 1.00 69.38 88 GLY A O 1
ATOM 660 N N . ARG A 1 89 ? 8.595 -17.071 -25.837 1.00 71.31 89 ARG A N 1
ATOM 661 C CA . ARG A 1 89 ? 7.438 -16.167 -25.688 1.00 71.31 89 ARG A CA 1
ATOM 662 C C . ARG A 1 89 ? 6.557 -16.571 -24.505 1.00 71.31 89 ARG A C 1
ATOM 664 O O . ARG A 1 89 ? 6.129 -15.706 -23.749 1.00 71.31 89 ARG A O 1
ATOM 671 N N . LEU A 1 90 ? 6.339 -17.871 -24.306 1.00 77.31 90 LEU A N 1
ATOM 672 C CA . LEU A 1 90 ? 5.604 -18.394 -23.149 1.00 77.31 90 LEU A CA 1
ATOM 673 C C . LEU A 1 90 ? 6.312 -18.090 -21.825 1.00 77.31 90 LEU A C 1
ATOM 675 O O . LEU A 1 90 ? 5.649 -17.707 -20.867 1.00 77.31 90 LEU A O 1
ATOM 679 N N . ALA A 1 91 ? 7.645 -18.169 -21.786 1.00 76.44 91 ALA A N 1
ATOM 680 C CA . ALA A 1 91 ? 8.430 -17.860 -20.590 1.00 76.44 91 ALA A CA 1
ATOM 681 C C . ALA A 1 91 ? 8.224 -16.420 -20.084 1.00 76.44 91 ALA A C 1
ATOM 683 O O . ALA A 1 91 ? 8.304 -16.178 -18.883 1.00 76.44 91 ALA A O 1
ATOM 684 N N . VAL A 1 92 ? 7.921 -15.473 -20.980 1.00 79.00 92 VAL A N 1
ATOM 685 C CA . VAL A 1 92 ? 7.605 -14.087 -20.605 1.00 79.00 92 VAL A CA 1
ATOM 686 C C . VAL A 1 92 ? 6.156 -13.948 -20.145 1.00 79.00 92 VAL A C 1
ATOM 688 O O . VAL A 1 92 ? 5.899 -13.200 -19.213 1.00 79.00 92 VAL A O 1
ATOM 691 N N . VAL A 1 93 ? 5.210 -14.663 -20.762 1.00 85.00 93 VAL A N 1
ATOM 692 C CA . VAL A 1 93 ? 3.768 -14.524 -20.481 1.00 85.00 93 VAL A CA 1
ATOM 693 C C . VAL A 1 93 ? 3.348 -15.242 -19.193 1.00 85.00 93 VAL A C 1
ATOM 695 O O . VAL A 1 93 ? 2.499 -14.740 -18.458 1.00 85.00 93 VAL A O 1
ATOM 698 N N . VAL A 1 94 ? 3.955 -16.390 -18.880 1.00 88.44 94 VAL A N 1
ATOM 699 C CA . VAL A 1 94 ? 3.595 -17.219 -17.714 1.00 88.44 94 VAL A CA 1
ATOM 700 C C . VAL A 1 94 ? 3.656 -16.450 -16.381 1.00 88.44 94 VAL A C 1
ATOM 702 O O . VAL A 1 94 ? 2.671 -16.507 -15.646 1.00 88.44 94 VAL A O 1
ATOM 705 N N . PRO A 1 95 ? 4.717 -15.682 -16.055 1.00 86.31 95 PRO A N 1
ATOM 706 C CA . PRO A 1 95 ? 4.763 -14.897 -14.821 1.00 86.31 95 PRO A CA 1
ATOM 707 C C . PRO A 1 95 ? 3.624 -13.879 -14.694 1.00 86.31 95 PRO A C 1
ATOM 709 O O . PRO A 1 95 ? 3.106 -13.698 -13.597 1.00 86.31 95 PRO A O 1
ATOM 712 N N . PHE A 1 96 ? 3.190 -13.251 -15.795 1.00 91.75 96 PHE A N 1
ATOM 713 C CA . PHE A 1 96 ? 2.054 -12.321 -15.774 1.00 91.75 96 PHE A CA 1
ATOM 714 C C . PHE A 1 96 ? 0.731 -13.037 -15.505 1.00 91.75 96 PHE A C 1
ATOM 716 O O . PHE A 1 96 ? -0.091 -12.522 -14.751 1.00 91.75 96 PHE A O 1
ATOM 723 N N . ILE A 1 97 ? 0.534 -14.232 -16.074 1.00 92.69 97 ILE A N 1
ATOM 724 C CA . ILE A 1 97 ? -0.656 -15.052 -15.802 1.00 92.69 97 ILE A CA 1
ATOM 725 C C . ILE A 1 97 ? -0.677 -15.482 -14.333 1.00 92.69 97 ILE A C 1
ATOM 727 O O . ILE A 1 97 ? -1.697 -15.321 -13.669 1.00 92.69 97 ILE A O 1
ATOM 731 N N . VAL A 1 98 ? 0.446 -15.982 -13.808 1.00 94.62 98 VAL A N 1
ATOM 732 C CA . VAL A 1 98 ? 0.569 -16.382 -12.397 1.00 94.62 98 VAL A CA 1
ATOM 733 C C . VAL A 1 98 ? 0.331 -15.190 -11.471 1.00 94.62 98 VAL A C 1
ATOM 735 O O . VAL A 1 98 ? -0.385 -15.323 -10.484 1.00 94.62 98 VAL A O 1
ATOM 738 N N . LEU A 1 99 ? 0.873 -14.015 -11.805 1.00 92.38 99 LEU A N 1
ATOM 739 C CA . LEU A 1 99 ? 0.661 -12.785 -11.045 1.00 92.38 99 LEU A CA 1
ATOM 740 C C . LEU A 1 99 ? -0.811 -12.358 -11.053 1.00 92.38 99 LEU A C 1
ATOM 742 O O . LEU A 1 99 ? -1.355 -12.043 -9.999 1.00 92.38 99 LEU A O 1
ATOM 746 N N . GLY A 1 100 ? -1.462 -12.375 -12.219 1.00 94.25 100 GLY A N 1
ATOM 747 C CA . GLY A 1 100 ? -2.881 -12.046 -12.344 1.00 94.25 100 GLY A CA 1
ATOM 748 C C . GLY A 1 100 ? -3.767 -13.026 -11.577 1.00 94.25 100 GLY A C 1
ATOM 749 O O . GLY A 1 100 ? -4.653 -12.611 -10.836 1.00 94.25 100 GLY A O 1
ATOM 750 N N . MET A 1 101 ? -3.481 -14.324 -11.682 1.00 91.38 101 MET A N 1
ATOM 751 C CA . MET A 1 101 ? -4.197 -15.365 -10.946 1.00 91.38 101 MET A CA 1
ATOM 752 C C . MET A 1 101 ? -3.973 -15.246 -9.431 1.00 91.38 101 MET A C 1
ATOM 754 O O . MET A 1 101 ? -4.923 -15.373 -8.665 1.00 91.38 101 MET A O 1
ATOM 758 N N . GLY A 1 102 ? -2.751 -14.932 -8.995 1.00 88.69 102 GLY A N 1
ATOM 759 C CA . GLY A 1 102 ? -2.438 -14.662 -7.592 1.00 88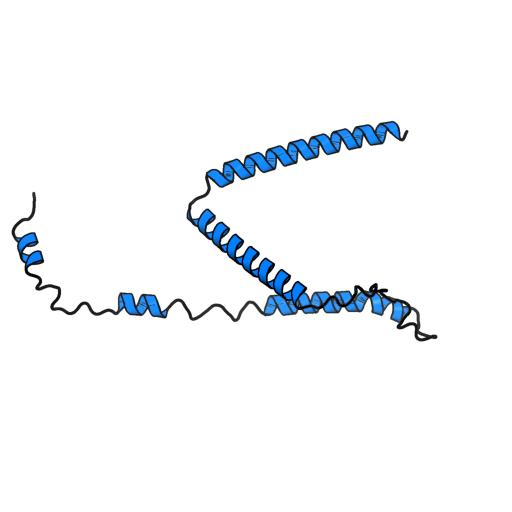.69 102 GLY A CA 1
ATOM 760 C C . GLY A 1 102 ? -3.158 -13.424 -7.052 1.00 88.69 102 GLY A C 1
ATOM 761 O O . GLY A 1 102 ? -3.673 -13.458 -5.938 1.00 88.69 102 GLY A O 1
ATOM 762 N N . LEU A 1 103 ? -3.255 -12.355 -7.848 1.00 87.62 103 LEU A N 1
ATOM 763 C CA . LEU A 1 103 ? -3.978 -11.141 -7.469 1.00 87.62 103 LEU A CA 1
ATOM 764 C C . LEU A 1 103 ? -5.485 -11.401 -7.323 1.00 87.62 103 LEU A C 1
ATOM 766 O O . LEU A 1 103 ? -6.076 -10.995 -6.327 1.00 87.62 103 LEU A O 1
ATOM 770 N N . LEU A 1 104 ? -6.085 -12.139 -8.264 1.00 85.56 104 LEU A N 1
ATOM 771 C CA . LEU A 1 104 ? -7.491 -12.548 -8.186 1.00 85.56 104 LEU A CA 1
ATOM 772 C C . LEU A 1 104 ? -7.758 -13.474 -6.989 1.00 85.56 104 LEU A C 1
ATOM 774 O O . LEU A 1 104 ? -8.780 -13.329 -6.326 1.00 85.56 104 LEU A O 1
ATOM 778 N N . ALA A 1 105 ? -6.845 -14.397 -6.676 1.00 81.75 105 ALA A N 1
ATOM 779 C CA . ALA A 1 105 ? -6.980 -15.295 -5.528 1.00 81.75 105 ALA A CA 1
ATOM 780 C C . ALA A 1 105 ? -6.952 -14.551 -4.181 1.00 81.75 105 ALA A C 1
ATOM 782 O O . ALA A 1 105 ? -7.661 -14.936 -3.254 1.00 81.75 105 ALA A O 1
ATOM 783 N N . ILE A 1 106 ? -6.152 -13.484 -4.074 1.00 74.88 106 ILE A N 1
ATOM 784 C CA . ILE A 1 106 ? -6.106 -12.624 -2.884 1.00 74.88 106 ILE A CA 1
ATOM 785 C C . ILE A 1 106 ? -7.414 -11.838 -2.734 1.00 74.88 106 ILE A C 1
ATOM 787 O O . ILE A 1 106 ? -7.941 -11.759 -1.628 1.00 74.88 106 ILE A O 1
ATOM 791 N N . ASP A 1 107 ? -7.951 -11.301 -3.833 1.00 69.38 107 ASP A N 1
ATOM 792 C CA . ASP A 1 107 ? -9.205 -10.534 -3.845 1.00 69.38 107 ASP A CA 1
ATOM 793 C C . ASP A 1 107 ? -10.396 -11.366 -3.333 1.00 69.38 107 ASP A C 1
ATOM 795 O O . ASP A 1 107 ? -11.129 -10.940 -2.444 1.00 69.38 107 ASP A O 1
ATOM 799 N N . HIS A 1 108 ? -10.501 -12.626 -3.768 1.00 62.62 108 HIS A N 1
ATOM 800 C CA . HIS A 1 108 ? -11.552 -13.550 -3.314 1.00 62.62 108 HIS A CA 1
ATOM 801 C C . HIS A 1 108 ? -11.395 -14.004 -1.846 1.00 62.62 108 HIS A C 1
ATOM 803 O O . HIS A 1 108 ? -12.295 -14.636 -1.291 1.00 62.62 108 HIS A O 1
ATOM 809 N N . GLY A 1 109 ? -10.254 -13.726 -1.206 1.00 57.94 109 GLY A N 1
ATOM 810 C CA . GLY A 1 109 ? -9.958 -14.129 0.172 1.00 57.94 109 GLY A CA 1
ATOM 811 C C . GLY A 1 109 ? -10.484 -13.174 1.248 1.00 57.94 109 GLY A C 1
ATOM 812 O O . GLY A 1 109 ? -10.445 -13.521 2.430 1.00 57.94 109 GLY A O 1
ATOM 813 N N . TYR A 1 110 ? -10.983 -11.993 0.873 1.00 52.50 110 TYR A N 1
ATOM 814 C CA . TYR A 1 110 ? -11.402 -10.958 1.827 1.00 52.50 110 TYR A CA 1
ATOM 815 C C . TYR A 1 110 ? -12.879 -11.015 2.253 1.00 52.50 110 TYR A C 1
ATOM 817 O O . TYR A 1 110 ? -13.324 -10.128 2.972 1.00 52.50 110 TYR A O 1
ATOM 825 N N . ASP A 1 111 ? -13.605 -12.092 1.934 1.00 56.19 111 ASP A N 1
ATOM 826 C CA . ASP A 1 111 ? -15.025 -12.250 2.302 1.00 56.19 111 ASP A CA 1
ATOM 827 C C . ASP A 1 111 ? -15.293 -13.138 3.537 1.00 56.19 111 ASP A C 1
ATOM 829 O O . ASP A 1 111 ? -16.445 -13.453 3.836 1.00 56.19 111 ASP A O 1
ATOM 833 N N . ARG A 1 112 ? -14.275 -13.572 4.302 1.00 54.50 112 ARG A N 1
ATOM 834 C CA . ARG A 1 112 ? -14.497 -14.505 5.438 1.00 54.50 112 ARG A CA 1
ATOM 835 C C . ARG A 1 112 ? -13.744 -14.221 6.739 1.00 54.50 112 ARG A C 1
ATOM 837 O O . ARG A 1 112 ? -13.378 -15.160 7.442 1.00 54.50 112 ARG A O 1
ATOM 844 N N . ALA A 1 113 ? -13.536 -12.962 7.116 1.00 53.91 113 ALA A N 1
ATOM 845 C CA . ALA A 1 113 ? -12.939 -12.678 8.429 1.00 53.91 113 ALA A CA 1
ATOM 846 C C . ALA A 1 113 ? -13.453 -11.411 9.124 1.00 53.91 113 ALA A C 1
ATOM 848 O O . ALA A 1 113 ? -12.683 -10.741 9.812 1.00 53.91 113 ALA A O 1
ATOM 849 N N . GLN A 1 114 ? -14.735 -11.060 8.975 1.00 50.03 114 GLN A N 1
ATOM 850 C CA . GLN A 1 114 ? -15.275 -9.945 9.757 1.00 50.03 114 GLN A CA 1
ATOM 851 C C . GLN A 1 114 ? -16.777 -10.020 10.040 1.00 50.03 114 GLN A C 1
ATOM 853 O O . GLN A 1 114 ? -17.508 -9.071 9.799 1.00 50.03 114 GLN A O 1
ATOM 858 N N . ILE A 1 115 ? -17.249 -11.135 10.595 1.00 48.28 115 ILE A N 1
ATOM 859 C CA . ILE A 1 115 ? -18.537 -11.174 11.302 1.00 48.28 115 ILE A CA 1
ATOM 860 C C . ILE A 1 115 ? -18.324 -12.048 12.546 1.00 48.28 115 ILE A C 1
ATOM 862 O O . ILE A 1 115 ? -17.667 -13.076 12.433 1.00 48.28 115 ILE A O 1
ATOM 866 N N . HIS A 1 116 ? -18.857 -11.627 13.699 1.00 48.19 116 HIS A N 1
ATOM 867 C CA . HIS A 1 116 ? -18.804 -12.262 15.037 1.00 48.19 116 HIS A CA 1
ATOM 868 C C . HIS A 1 116 ? -17.809 -11.702 16.071 1.00 48.19 116 HIS A C 1
ATOM 870 O O . HIS A 1 116 ? -17.187 -12.465 16.800 1.00 48.19 116 HIS A O 1
ATOM 876 N N . ALA A 1 117 ? -17.706 -10.376 16.225 1.00 52.91 117 ALA A N 1
ATOM 877 C CA . ALA A 1 117 ? -17.140 -9.808 17.463 1.00 52.91 117 ALA A CA 1
ATOM 878 C C . ALA A 1 117 ? -17.794 -8.490 17.933 1.00 52.91 117 ALA A C 1
ATOM 880 O O . ALA A 1 117 ? -17.165 -7.711 18.642 1.00 52.91 117 ALA A O 1
ATOM 881 N N . THR A 1 118 ? -19.039 -8.195 17.534 1.00 52.22 118 THR A N 1
ATOM 882 C CA . THR A 1 118 ? -19.707 -6.928 17.929 1.00 52.22 118 THR A CA 1
ATOM 883 C C . THR A 1 118 ? -21.156 -7.098 18.398 1.00 52.22 118 THR A C 1
ATOM 885 O O . THR A 1 118 ? -21.743 -6.144 18.883 1.00 52.22 118 THR A O 1
ATOM 888 N N . ALA A 1 119 ? -21.740 -8.299 18.331 1.00 55.44 119 ALA A N 1
ATOM 889 C CA . ALA A 1 119 ? -23.152 -8.498 18.687 1.00 55.44 119 ALA A CA 1
ATOM 890 C C . ALA A 1 119 ? -23.394 -8.946 20.143 1.00 55.44 119 ALA A C 1
ATOM 892 O O . ALA A 1 119 ? -24.515 -8.848 20.622 1.00 55.44 119 ALA A O 1
ATOM 893 N N . GLU A 1 120 ? -22.377 -9.431 20.862 1.00 54.41 120 GLU A N 1
ATOM 894 C CA . GLU A 1 120 ? -22.588 -9.957 22.224 1.00 54.41 120 GLU A CA 1
ATOM 895 C C . GLU A 1 120 ? -22.615 -8.867 23.303 1.00 54.41 120 GLU A C 1
ATOM 897 O O . GLU A 1 120 ? -23.266 -9.040 24.329 1.00 54.41 120 GLU A O 1
ATOM 902 N N . VAL A 1 121 ? -21.967 -7.720 23.075 1.00 56.94 121 VAL A N 1
ATOM 903 C CA . VAL A 1 121 ? -21.894 -6.655 24.091 1.00 56.94 121 VAL A CA 1
ATOM 904 C C . VAL A 1 121 ? -23.189 -5.839 24.155 1.00 56.94 121 VAL A C 1
ATOM 906 O O . VAL A 1 121 ? -23.620 -5.476 25.244 1.00 56.94 121 VAL A O 1
ATOM 909 N N . ASP A 1 122 ? -23.851 -5.605 23.018 1.00 61.41 122 ASP A N 1
ATOM 910 C CA . ASP A 1 122 ? -25.079 -4.794 22.960 1.00 61.41 122 ASP A CA 1
ATOM 911 C C . ASP A 1 122 ? -26.298 -5.553 23.518 1.00 61.41 122 ASP A C 1
ATOM 913 O O . ASP A 1 122 ? -27.184 -4.965 24.127 1.00 61.41 122 ASP A O 1
ATOM 917 N N . VAL A 1 123 ? -26.300 -6.890 23.421 1.00 59.31 123 VAL A N 1
ATOM 918 C CA . VAL A 1 123 ? -27.333 -7.739 24.039 1.00 59.31 123 VAL A CA 1
ATOM 919 C C . VAL A 1 123 ? -27.149 -7.830 25.553 1.00 59.31 123 VAL A C 1
ATOM 921 O O . VAL A 1 123 ? -28.140 -7.816 26.270 1.00 59.31 123 VAL A O 1
ATOM 924 N N . ALA A 1 124 ? -25.913 -7.853 26.062 1.00 58.12 124 ALA A N 1
ATOM 925 C CA . ALA A 1 124 ? -25.673 -7.813 27.506 1.00 58.12 124 ALA A CA 1
ATOM 926 C C . ALA A 1 124 ? -26.063 -6.460 28.134 1.00 58.12 124 ALA A C 1
ATOM 928 O O . ALA A 1 124 ? -26.403 -6.421 29.309 1.00 58.12 124 ALA A O 1
ATOM 929 N N . LEU A 1 125 ? -26.053 -5.370 27.355 1.00 53.53 125 LEU A N 1
ATOM 930 C CA . LEU A 1 125 ? -26.506 -4.042 27.787 1.00 53.53 125 LEU A CA 1
ATOM 931 C C . LEU A 1 125 ? -28.023 -3.837 27.623 1.00 53.53 125 LEU A C 1
ATOM 933 O O . LEU A 1 125 ? -28.624 -3.156 28.446 1.00 53.53 125 LEU A O 1
ATOM 937 N N . LEU A 1 126 ? -28.655 -4.430 26.599 1.00 56.47 126 LEU A N 1
ATOM 938 C CA . LEU A 1 126 ? -30.115 -4.377 26.408 1.00 56.47 126 LEU A CA 1
ATOM 939 C C . LEU A 1 126 ? -30.892 -5.419 27.235 1.00 56.47 126 LEU A C 1
ATOM 941 O O . LEU A 1 126 ? -32.097 -5.254 27.413 1.00 56.47 126 LEU A O 1
ATOM 945 N N . ALA A 1 127 ? -30.234 -6.483 27.707 1.00 55.94 127 ALA A N 1
ATOM 946 C CA . ALA A 1 127 ? -30.838 -7.554 28.503 1.00 55.94 127 ALA A CA 1
ATOM 947 C C . ALA A 1 127 ? -30.406 -7.551 29.979 1.00 55.94 127 ALA A C 1
ATOM 949 O O . ALA A 1 127 ? -30.753 -8.490 30.696 1.00 55.94 127 ALA A O 1
ATOM 950 N N . ASP A 1 128 ? -29.661 -6.538 30.443 1.00 57.00 128 ASP A N 1
ATOM 951 C CA . ASP A 1 128 ? -29.452 -6.361 31.881 1.00 57.00 128 ASP A CA 1
ATOM 952 C C . ASP A 1 128 ? -30.783 -5.919 32.501 1.00 57.00 128 ASP A C 1
ATOM 954 O O . ASP A 1 128 ? -31.195 -4.757 32.432 1.00 57.00 128 ASP A O 1
ATOM 958 N N . ASP A 1 129 ? -31.504 -6.908 33.025 1.00 58.44 129 ASP A N 1
ATOM 959 C CA . ASP A 1 129 ? -32.698 -6.749 33.837 1.00 58.44 129 ASP A CA 1
ATOM 960 C C . ASP A 1 129 ? -32.341 -5.863 35.030 1.00 58.44 129 ASP A C 1
ATOM 962 O O . ASP A 1 129 ? -31.786 -6.327 36.030 1.00 58.44 129 ASP A O 1
ATOM 966 N N . LEU A 1 130 ? -32.682 -4.575 34.943 1.00 53.72 130 LEU A N 1
ATOM 967 C CA . LEU A 1 130 ? -32.657 -3.690 36.096 1.00 53.72 130 LEU A CA 1
ATOM 968 C C . LEU A 1 130 ? -33.528 -4.355 37.175 1.00 53.72 130 LEU A C 1
ATOM 970 O O . LEU A 1 130 ? -34.745 -4.474 36.983 1.00 53.72 130 LEU A O 1
ATOM 974 N N . PRO A 1 131 ? -32.957 -4.821 38.303 1.00 55.97 131 PRO A N 1
ATOM 975 C CA . PRO A 1 131 ? -33.748 -5.493 39.313 1.00 55.97 131 PRO A CA 1
ATOM 976 C C . PRO A 1 131 ? -34.820 -4.509 39.776 1.00 55.97 131 PRO A C 1
ATOM 978 O O . PRO A 1 131 ? -34.511 -3.383 40.162 1.00 55.97 131 PRO A O 1
ATOM 981 N N . VAL A 1 132 ? -36.086 -4.936 39.771 1.00 56.38 132 VAL A N 1
ATOM 982 C CA . VAL A 1 132 ? -37.275 -4.168 40.209 1.00 56.38 132 VAL A CA 1
ATOM 983 C C . VAL A 1 132 ? -37.148 -3.520 41.607 1.00 56.38 132 VAL A C 1
ATOM 985 O O . VAL A 1 132 ? -38.001 -2.731 42.010 1.00 56.38 132 VAL A O 1
ATOM 988 N N . GLY A 1 133 ? -36.073 -3.804 42.349 1.00 54.78 133 GLY A N 1
ATOM 989 C CA . GLY A 1 133 ? -35.669 -3.094 43.562 1.00 54.78 133 GLY A CA 1
ATOM 990 C C . GLY A 1 133 ? -35.051 -1.702 43.345 1.00 54.78 133 GLY A C 1
ATOM 991 O O . GLY A 1 133 ? -35.116 -0.893 44.266 1.00 54.78 133 GLY A O 1
ATOM 992 N N . ALA A 1 134 ? -34.518 -1.374 42.160 1.00 56.81 134 ALA A N 1
ATOM 993 C CA . ALA A 1 134 ? -33.889 -0.073 41.876 1.00 56.81 134 ALA A CA 1
ATOM 994 C C . ALA A 1 134 ? -34.896 1.094 41.849 1.00 56.81 134 ALA A C 1
ATOM 996 O O . ALA A 1 134 ? -34.547 2.232 42.145 1.00 56.81 134 ALA A O 1
ATOM 997 N N . TYR A 1 135 ? -36.174 0.804 41.587 1.00 52.59 135 TYR A N 1
ATOM 998 C CA . TYR A 1 135 ? -37.268 1.781 41.662 1.00 52.59 135 TYR A CA 1
ATOM 999 C C . TYR A 1 135 ? -37.690 2.143 43.098 1.00 52.59 135 TYR A C 1
ATOM 1001 O O . TYR A 1 135 ? -38.578 2.972 43.285 1.00 52.59 135 TYR A O 1
ATOM 1009 N N . ARG A 1 136 ? -37.090 1.526 44.127 1.00 57.12 136 ARG A N 1
ATOM 1010 C CA . ARG A 1 136 ? -37.411 1.777 45.545 1.00 57.12 136 ARG A CA 1
ATOM 1011 C C . ARG A 1 136 ? -36.318 2.557 46.275 1.00 57.12 136 ARG A C 1
ATOM 1013 O O . ARG A 1 136 ? -36.303 2.545 47.505 1.00 57.12 136 ARG A O 1
ATOM 1020 N N . ASP A 1 137 ? -35.416 3.212 45.547 1.00 69.12 137 ASP A N 1
ATOM 1021 C CA . ASP A 1 137 ? -34.403 4.058 46.171 1.00 69.12 137 ASP A CA 1
ATOM 1022 C C . ASP A 1 137 ? -35.071 5.255 46.884 1.00 69.12 137 ASP A C 1
ATOM 1024 O O . ASP A 1 137 ? -35.870 5.970 46.264 1.00 69.12 137 ASP A O 1
ATOM 1028 N N . PRO A 1 138 ? -34.778 5.500 48.176 1.00 62.06 138 PRO A N 1
ATOM 1029 C CA . PRO A 1 138 ? -35.337 6.625 48.922 1.00 62.06 138 PRO A CA 1
ATOM 1030 C C . PRO A 1 138 ? -35.120 7.990 48.250 1.00 62.06 138 PRO A C 1
ATOM 1032 O O . PRO A 1 138 ? -35.936 8.890 48.444 1.00 62.06 138 PRO A O 1
ATOM 1035 N N . GLY A 1 139 ? -34.073 8.140 47.427 1.00 65.25 139 GLY A N 1
ATOM 1036 C CA . GLY A 1 139 ? -33.785 9.372 46.689 1.00 65.25 139 GLY A CA 1
ATOM 1037 C C . GLY A 1 139 ? -34.824 9.719 45.617 1.00 65.25 139 GLY A C 1
ATOM 1038 O O . GLY A 1 139 ? -35.140 10.894 45.428 1.00 65.25 139 GLY A O 1
ATOM 1039 N N . PHE A 1 140 ? -35.429 8.720 44.963 1.00 63.50 140 PHE A N 1
ATOM 1040 C CA . PHE A 1 140 ? -36.448 8.943 43.925 1.00 63.50 140 PHE A CA 1
ATOM 1041 C C . PHE A 1 140 ? -37.766 9.464 44.517 1.00 63.50 140 PHE A C 1
ATOM 1043 O O . PHE A 1 140 ? -38.469 10.271 43.910 1.00 63.50 140 PHE A O 1
ATOM 1050 N N . VAL A 1 141 ? -38.079 9.050 45.748 1.00 64.62 141 VAL A N 1
ATOM 1051 C CA . VAL A 1 141 ? -39.238 9.552 46.497 1.00 64.62 141 VAL A CA 1
ATOM 1052 C C . VAL A 1 141 ? -39.060 11.032 46.856 1.00 64.62 141 VAL A C 1
ATOM 1054 O O . VAL A 1 141 ? -40.039 11.775 46.857 1.00 64.62 141 VAL A O 1
ATOM 1057 N N . GLU A 1 142 ? -37.832 11.482 47.116 1.00 65.81 142 GLU A N 1
ATOM 1058 C CA . GLU A 1 142 ? -37.545 12.889 47.417 1.00 65.81 142 GLU A CA 1
ATOM 1059 C C . GLU A 1 142 ? -37.658 13.783 46.169 1.00 65.81 142 GLU A C 1
ATOM 1061 O O . GLU A 1 142 ? -38.204 14.884 46.248 1.00 65.81 142 GLU A O 1
ATOM 1066 N N . PHE A 1 143 ? -37.262 13.274 44.994 1.00 65.31 143 PHE A N 1
ATOM 1067 C CA . PHE A 1 143 ? -37.470 13.945 43.703 1.00 65.31 143 PHE A CA 1
ATOM 1068 C C . PHE A 1 143 ? -38.962 14.137 43.376 1.00 65.31 143 PHE A C 1
ATOM 1070 O O . PHE A 1 143 ? -39.359 15.191 42.889 1.00 65.31 143 PHE A O 1
ATOM 1077 N N . LEU A 1 144 ? -39.816 13.161 43.713 1.00 69.38 144 LEU A N 1
ATOM 1078 C CA . LEU A 1 144 ? -41.272 13.292 43.553 1.00 69.38 144 LEU A CA 1
ATOM 1079 C C . LEU A 1 144 ? -41.920 14.252 44.564 1.00 69.38 144 LEU A C 1
ATOM 1081 O O . LEU A 1 144 ? -43.000 14.774 44.298 1.00 69.38 144 LEU A O 1
ATOM 1085 N N . LYS A 1 145 ? -41.295 14.478 45.724 1.00 63.72 145 LYS A N 1
ATOM 1086 C CA . LYS A 1 145 ? -41.795 15.411 46.750 1.00 63.72 145 LYS A CA 1
ATOM 1087 C C . LYS A 1 145 ? -41.399 16.859 46.491 1.00 63.72 145 LYS A C 1
ATOM 1089 O O . LYS A 1 145 ? -42.087 17.761 46.963 1.00 63.72 145 LYS A O 1
ATOM 1094 N N . HIS A 1 146 ? -40.323 17.078 45.745 1.00 65.81 146 HIS A N 1
ATOM 1095 C CA . HIS A 1 146 ? -39.886 18.400 45.321 1.00 65.81 146 HIS A CA 1
ATOM 1096 C C . HIS A 1 146 ? -39.832 18.488 43.793 1.00 65.81 146 HIS A C 1
ATOM 1098 O O . HIS A 1 146 ? -38.739 18.609 43.237 1.00 65.81 146 HIS A O 1
ATOM 1104 N N . PRO A 1 147 ? -40.989 18.465 43.099 1.00 60.88 147 PRO A N 1
ATOM 1105 C CA . PRO A 1 147 ? -41.041 18.974 41.740 1.00 60.88 147 PRO A CA 1
ATOM 1106 C C . PRO A 1 147 ? -40.650 20.452 41.823 1.00 60.88 147 PRO A C 1
ATOM 1108 O O . PRO A 1 147 ? -41.398 21.279 42.339 1.00 60.88 147 PRO A O 1
ATOM 1111 N N . GLN A 1 148 ? -39.409 20.753 41.450 1.00 60.81 148 GLN A N 1
ATOM 1112 C CA . GLN A 1 148 ? -38.938 22.124 41.314 1.00 60.81 148 GLN A CA 1
ATOM 1113 C C . GLN A 1 148 ? -39.783 22.748 40.198 1.00 60.81 148 GLN A C 1
ATOM 1115 O O . GLN A 1 148 ? -39.734 22.261 39.067 1.00 60.81 148 GLN A O 1
ATOM 1120 N N . GLU A 1 149 ? -40.612 23.733 40.548 1.00 49.56 149 GLU A N 1
ATOM 1121 C CA . GLU A 1 149 ? -41.254 24.614 39.564 1.00 49.56 149 GLU A CA 1
ATOM 1122 C C . GLU A 1 149 ? -40.220 25.430 38.782 1.00 49.56 149 GLU A C 1
ATOM 1124 O O . GLU A 1 149 ? -39.186 25.813 39.384 1.00 49.56 149 GLU A O 1
#

Foldseek 3Di:
DVVVVVVVVVVVVVVVVVVVVVVVVVVVVVVVVDDPVVVVVVVVVVVVVVVVVVVVVVVVVVPDPPPCPPCPVPPPPPPPVDDPPVVSVVVVVVVVVVVVVVVVVVVVPPPPDDDPDPPPVVCCVVPPPPPPCVVVPPVVVVCVVCPDD

Secondary structure (DSSP, 8-state):
-HHHHHHHHHHHHHHHHHHHHHHHHHHHHHHHT--HHHHHHHHHHHHHHHHHHHHHHHHHHHS-----------TTTT--TT--HHHHHHHHHHHHHHHHHHHHHHHGGGGSS-SSSSSHHHHHHHS----TTGGG-HHHHHHHH----

Organism: Vitreoscilla filiformis (NCBI:txid63)

Radius of gyration: 32.51 Å; chains: 1; bounding box: 65×53×80 Å

pLDDT: mean 71.43, std 15.22, range [46.47, 95.19]

InterPro domains:
  IPR022064 Protein of unknown function DUF3619 [PF12279] (16-145)